Protein AF-A0A9D4RQH8-F1 (afdb_monomer_lite)

pLDDT: mean 75.41, std 9.2, range [41.84, 87.94]

Sequence (97 aa):
MNLVLNIPNDHIINLVLNIPNDHIMNLVLNIPNDHIMNLVLNIPNDHIMNLVLNIPNDHIMNLVLNIPNDHIVSSLALNIPNDHIMNLVLNIPNDHK

Secondary structure (DSSP, 8-state):
-EEEEE---SEEEEEEEE---SEEEEEEEE--EEEEEEEEEE--EEEEEEEEEE--EEEEEEEEEE--EEEEEEEEEEE--EEEEEEEEEE--B---

Foldseek 3Di:
DEEEDAAEDQEAAEDEEEADDADYAEYEYHYEYAEYAEYAYAYEYADYAEYHYAYAYAYYAEYHAHYAYQDHDHDYHYHYNYVDYNYYHHHYDHNPD

Structure (mmCIF, N/CA/C/O backbone):
data_AF-A0A9D4RQH8-F1
#
_entry.id   AF-A0A9D4RQH8-F1
#
loop_
_atom_site.group_PDB
_atom_site.id
_atom_site.type_symbol
_atom_site.label_atom_id
_atom_site.label_alt_id
_atom_site.label_comp_id
_atom_site.label_asym_id
_atom_site.label_entity_id
_atom_site.label_seq_id
_atom_site.pdbx_PDB_ins_code
_atom_site.Cartn_x
_atom_site.Cartn_y
_atom_site.Cartn_z
_atom_site.occupancy
_atom_site.B_iso_or_equiv
_atom_site.auth_seq_id
_atom_site.auth_comp_id
_atom_site.auth_asym_id
_atom_site.auth_atom_id
_atom_site.pdbx_PDB_model_num
ATOM 1 N N . MET A 1 1 ? -8.247 10.025 -12.969 1.00 77.38 1 MET A N 1
ATOM 2 C CA . MET A 1 1 ? -9.248 9.846 -11.884 1.00 77.38 1 MET A CA 1
ATOM 3 C C . MET A 1 1 ? -8.586 10.052 -10.522 1.00 77.38 1 MET A C 1
ATOM 5 O O . MET A 1 1 ? -7.391 9.808 -10.433 1.00 77.38 1 MET A O 1
ATOM 9 N N . ASN A 1 2 ? -9.313 10.494 -9.488 1.00 83.38 2 ASN A N 1
ATOM 10 C CA . ASN A 1 2 ? -8.812 10.493 -8.105 1.00 83.38 2 ASN A CA 1
ATOM 11 C C . ASN A 1 2 ? -9.510 9.386 -7.315 1.00 83.38 2 ASN A C 1
ATOM 13 O O . ASN A 1 2 ? -10.733 9.272 -7.399 1.00 83.38 2 ASN A O 1
ATOM 17 N N . LEU A 1 3 ? -8.749 8.599 -6.559 1.00 84.75 3 LEU A N 1
ATOM 18 C CA . LEU A 1 3 ? -9.273 7.544 -5.696 1.00 84.75 3 LEU A CA 1
ATOM 19 C C . LEU A 1 3 ? -8.753 7.739 -4.272 1.00 84.75 3 LEU A C 1
ATOM 21 O O . LEU A 1 3 ? -7.556 7.927 -4.062 1.00 84.75 3 LEU A O 1
ATOM 25 N N . VAL A 1 4 ? -9.665 7.690 -3.303 1.00 87.94 4 VAL A N 1
ATOM 26 C CA . VAL A 1 4 ? -9.347 7.770 -1.875 1.00 87.94 4 VAL A CA 1
ATOM 27 C C . VAL A 1 4 ? -10.012 6.594 -1.173 1.00 87.94 4 VAL A C 1
ATOM 29 O O . VAL A 1 4 ? -11.222 6.413 -1.305 1.00 87.94 4 VAL A O 1
ATOM 32 N N . LEU A 1 5 ? -9.232 5.810 -0.430 1.00 86.19 5 LEU A N 1
ATOM 33 C CA . LEU A 1 5 ? -9.735 4.706 0.386 1.00 86.19 5 LEU A CA 1
ATOM 34 C C . LEU A 1 5 ? -9.283 4.889 1.837 1.00 86.19 5 LEU A C 1
ATOM 36 O O . LEU A 1 5 ? -8.108 5.158 2.095 1.00 86.19 5 LEU A O 1
ATOM 40 N N . ASN A 1 6 ? -10.217 4.725 2.773 1.00 87.88 6 ASN A N 1
ATOM 41 C CA . ASN A 1 6 ? -9.954 4.783 4.206 1.00 87.88 6 ASN A CA 1
ATOM 42 C C . ASN A 1 6 ? -10.465 3.499 4.862 1.00 87.88 6 ASN A C 1
ATOM 44 O O . ASN A 1 6 ? -11.649 3.186 4.739 1.00 87.88 6 ASN A O 1
ATOM 48 N N . ILE A 1 7 ? -9.579 2.764 5.531 1.00 83.94 7 ILE A N 1
ATOM 49 C CA . ILE A 1 7 ? -9.895 1.479 6.166 1.00 83.94 7 ILE A CA 1
ATOM 50 C C . ILE A 1 7 ? -9.426 1.529 7.625 1.00 83.94 7 ILE A C 1
ATOM 52 O O . ILE A 1 7 ? -8.319 1.081 7.909 1.00 83.94 7 ILE A O 1
ATOM 56 N N . PRO A 1 8 ? -10.229 2.103 8.537 1.00 81.88 8 PRO A N 1
ATOM 57 C CA . PRO A 1 8 ? -9.929 2.088 9.965 1.00 81.88 8 PRO A CA 1
ATOM 58 C C . PRO A 1 8 ? -10.384 0.770 10.604 1.00 81.88 8 PRO A C 1
ATOM 60 O O . PRO A 1 8 ? -11.538 0.366 10.423 1.00 81.88 8 PRO A O 1
ATOM 63 N N . ASN A 1 9 ? -9.503 0.104 11.349 1.00 78.56 9 ASN A N 1
ATOM 64 C CA . ASN A 1 9 ? -9.827 -1.091 12.130 1.00 78.56 9 ASN A CA 1
ATOM 65 C C . ASN A 1 9 ? -8.747 -1.391 13.187 1.00 78.56 9 ASN A C 1
ATOM 67 O O . ASN A 1 9 ? -7.571 -1.424 12.866 1.00 78.56 9 ASN A O 1
ATOM 71 N N . ASP A 1 10 ? -9.114 -1.734 14.417 1.00 72.06 10 ASP A N 1
ATOM 72 C CA . ASP A 1 10 ? -8.122 -2.007 15.469 1.00 72.06 10 ASP A CA 1
ATOM 73 C C . ASP A 1 10 ? -7.189 -3.179 15.092 1.00 72.06 10 ASP A C 1
ATOM 75 O O . ASP A 1 10 ? -5.982 -3.130 15.317 1.00 72.06 10 ASP A O 1
ATOM 79 N N . HIS A 1 11 ? -7.728 -4.234 14.464 1.00 80.44 11 HIS A N 1
ATOM 80 C CA . HIS A 1 11 ? -6.958 -5.428 14.099 1.00 80.44 11 HIS A CA 1
ATOM 81 C C . HIS A 1 11 ? -7.302 -5.936 12.695 1.00 80.44 11 HIS A C 1
ATOM 83 O O . HIS A 1 11 ? -8.440 -6.317 12.407 1.00 80.44 11 HIS A O 1
ATOM 89 N N . ILE A 1 12 ? -6.291 -6.045 11.831 1.00 80.56 12 ILE A N 1
ATOM 90 C CA . ILE A 1 12 ? -6.406 -6.672 10.511 1.00 80.56 12 ILE A CA 1
ATOM 91 C C . ILE A 1 12 ? -5.515 -7.908 10.448 1.00 80.56 12 ILE A C 1
ATOM 93 O O . ILE A 1 12 ? -4.291 -7.834 10.520 1.00 80.56 12 ILE A O 1
ATOM 97 N N . ILE A 1 13 ? -6.133 -9.068 10.228 1.00 80.06 13 ILE A N 1
ATOM 98 C CA . ILE A 1 13 ? -5.379 -10.304 9.999 1.00 80.06 13 ILE A CA 1
ATOM 99 C C . ILE A 1 13 ? -4.736 -10.257 8.607 1.00 80.06 13 ILE A C 1
ATOM 101 O O . ILE A 1 13 ? -3.517 -10.276 8.496 1.00 80.06 13 ILE A O 1
ATOM 105 N N . ASN A 1 14 ? -5.542 -10.114 7.554 1.00 84.44 14 ASN A N 1
ATOM 106 C CA . ASN A 1 14 ? -5.069 -9.948 6.181 1.00 84.4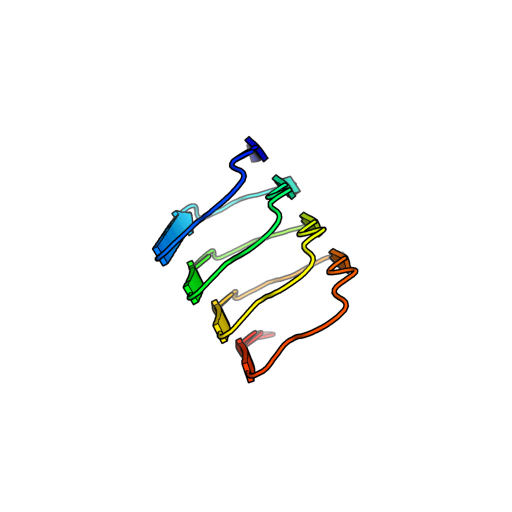4 14 ASN A CA 1
ATOM 107 C C . ASN A 1 14 ? -5.877 -8.851 5.486 1.00 84.44 14 ASN A C 1
ATOM 109 O O . ASN A 1 14 ? -7.107 -8.896 5.496 1.00 84.44 14 ASN A O 1
ATOM 113 N N . LEU A 1 15 ? -5.193 -7.928 4.816 1.00 84.50 15 LEU A N 1
ATOM 114 C CA . LEU A 1 15 ? -5.804 -6.977 3.894 1.00 84.50 15 LEU A CA 1
ATO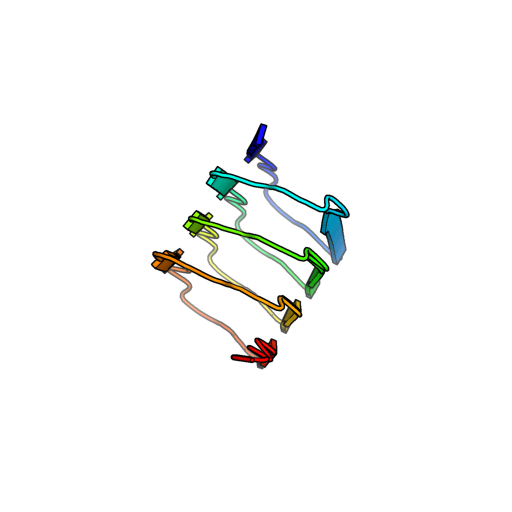M 115 C C . LEU A 1 15 ? -5.119 -7.084 2.536 1.00 84.50 15 LEU A C 1
ATOM 117 O O . LEU A 1 15 ? -3.902 -6.951 2.428 1.00 84.50 15 LEU A O 1
ATOM 121 N N . VAL A 1 16 ? -5.922 -7.335 1.503 1.00 86.69 16 VAL A N 1
ATOM 122 C CA . VAL A 1 16 ? -5.474 -7.363 0.112 1.00 86.69 16 VAL A CA 1
ATOM 123 C C . VAL A 1 16 ? -6.264 -6.325 -0.662 1.00 86.69 16 VAL A C 1
ATOM 125 O O . VAL A 1 16 ? -7.493 -6.366 -0.686 1.00 86.69 16 VAL A O 1
ATOM 128 N N . LEU A 1 17 ? -5.555 -5.401 -1.298 1.00 83.62 17 LEU A N 1
ATOM 129 C CA . LEU A 1 17 ? -6.139 -4.362 -2.133 1.00 83.62 17 LEU A CA 1
ATOM 130 C C . LEU A 1 17 ? -5.580 -4.482 -3.543 1.00 83.62 17 LEU A C 1
ATOM 132 O O . LEU A 1 17 ? -4.367 -4.468 -3.735 1.00 83.62 17 LEU A O 1
ATOM 136 N N . ASN A 1 18 ? -6.481 -4.596 -4.518 1.00 83.75 18 ASN A N 1
ATOM 137 C CA . ASN A 1 18 ? -6.146 -4.572 -5.935 1.00 83.75 18 ASN A CA 1
ATOM 138 C C . ASN A 1 18 ? -6.870 -3.396 -6.586 1.00 83.75 18 ASN A C 1
ATOM 140 O O . ASN A 1 18 ? -8.101 -3.344 -6.557 1.00 83.75 18 ASN A O 1
ATOM 144 N N . ILE A 1 19 ? -6.116 -2.456 -7.147 1.00 77.56 19 ILE A N 1
ATOM 145 C CA . ILE A 1 19 ? -6.662 -1.242 -7.760 1.00 77.56 19 ILE A CA 1
ATOM 146 C C . ILE A 1 19 ? -6.261 -1.236 -9.238 1.00 77.56 19 ILE A C 1
ATOM 148 O O . ILE A 1 19 ? -5.223 -0.668 -9.559 1.00 77.56 19 ILE A O 1
ATOM 152 N N . PRO A 1 20 ? -7.041 -1.886 -10.123 1.00 70.44 20 PRO A N 1
ATOM 153 C CA . PRO A 1 20 ? -6.788 -1.869 -11.561 1.00 70.44 20 PRO A CA 1
ATOM 154 C C . PRO A 1 20 ? -7.410 -0.620 -12.200 1.00 70.44 20 PRO A C 1
ATOM 156 O O . PRO A 1 20 ? -8.631 -0.446 -12.144 1.00 70.44 20 PRO A O 1
ATOM 159 N N . ASN A 1 21 ? -6.593 0.266 -12.777 1.00 68.44 21 ASN A N 1
ATOM 160 C CA . ASN A 1 21 ? -7.065 1.407 -13.563 1.00 68.44 21 ASN A CA 1
ATOM 161 C C . ASN A 1 21 ? -5.959 2.049 -14.425 1.00 68.44 21 ASN A C 1
ATOM 163 O O . ASN A 1 21 ? -4.961 2.535 -13.902 1.00 68.44 21 ASN A O 1
ATOM 167 N N . ASP A 1 22 ? -6.197 2.192 -15.724 1.00 64.75 22 ASP A N 1
ATOM 168 C CA . ASP A 1 22 ? -5.185 2.649 -16.689 1.00 64.75 22 ASP A CA 1
ATOM 169 C C . ASP A 1 22 ? -4.673 4.083 -16.401 1.00 64.75 22 ASP A C 1
ATOM 171 O O . ASP A 1 22 ? -3.513 4.411 -16.661 1.00 64.75 22 ASP A O 1
ATOM 175 N N . HIS A 1 23 ? -5.505 4.954 -15.800 1.00 72.44 23 HIS A N 1
ATOM 176 C CA . HIS A 1 23 ? -5.150 6.359 -15.539 1.00 72.44 23 HIS A CA 1
ATOM 177 C C . HIS A 1 23 ? -5.635 6.905 -14.181 1.00 72.44 23 HIS A C 1
ATOM 179 O O . HIS A 1 23 ? -6.733 7.480 -14.043 1.00 72.44 23 HIS A O 1
ATOM 185 N N . ILE A 1 24 ? -4.761 6.856 -13.172 1.00 73.38 24 ILE A N 1
ATOM 186 C CA . ILE A 1 24 ? -4.991 7.498 -11.871 1.00 73.38 24 ILE A CA 1
ATOM 187 C C . ILE A 1 24 ? -4.136 8.763 -11.740 1.00 73.38 24 ILE A C 1
ATOM 189 O O . ILE A 1 24 ? -2.916 8.742 -11.832 1.00 73.38 24 ILE A O 1
ATOM 193 N N . MET A 1 25 ? -4.790 9.894 -11.473 1.00 76.06 25 MET A N 1
ATOM 194 C CA . MET A 1 25 ? -4.087 11.144 -11.185 1.00 76.06 25 MET A CA 1
ATOM 195 C C . MET A 1 25 ? -3.570 11.123 -9.747 1.00 76.06 25 MET A C 1
ATOM 197 O O . MET A 1 25 ? -2.372 11.226 -9.524 1.00 76.06 25 MET A O 1
ATOM 201 N N . ASN A 1 26 ? -4.459 10.909 -8.775 1.00 81.88 26 ASN A N 1
ATOM 202 C CA . ASN A 1 26 ? -4.079 10.789 -7.371 1.00 81.88 26 ASN A CA 1
ATOM 203 C C . ASN A 1 26 ? -4.718 9.544 -6.751 1.00 81.88 26 ASN A C 1
ATOM 205 O O . ASN A 1 26 ? -5.943 9.390 -6.791 1.00 81.88 26 ASN A O 1
ATOM 209 N N . LEU A 1 27 ? -3.895 8.696 -6.140 1.00 82.75 27 LEU A N 1
ATOM 210 C CA . LEU A 1 27 ? -4.334 7.611 -5.270 1.00 82.75 27 LEU A CA 1
ATOM 211 C C . LEU A 1 27 ? -3.903 7.914 -3.837 1.00 82.75 27 LEU A C 1
ATOM 213 O O . LEU A 1 27 ? -2.715 8.091 -3.576 1.00 82.75 27 LEU A O 1
ATOM 217 N N . VAL A 1 28 ? -4.867 7.961 -2.917 1.00 85.62 28 VAL A N 1
ATOM 218 C CA . VAL A 1 28 ? -4.609 8.106 -1.481 1.00 85.62 28 VAL A CA 1
ATOM 219 C C . VAL A 1 28 ? -5.187 6.908 -0.742 1.00 85.62 28 VAL A C 1
ATOM 221 O O . VAL A 1 28 ? -6.384 6.631 -0.830 1.00 85.62 28 VAL A O 1
ATOM 224 N N . LEU A 1 29 ? -4.337 6.216 0.008 1.00 84.19 29 LEU A N 1
ATOM 225 C CA . LEU A 1 29 ? -4.722 5.087 0.841 1.00 84.19 29 LEU A CA 1
ATOM 226 C C . LEU A 1 29 ? -4.382 5.389 2.301 1.00 84.19 29 LEU A C 1
ATOM 228 O O . LEU A 1 29 ? -3.225 5.665 2.613 1.00 84.19 29 LEU A O 1
ATOM 232 N N . ASN A 1 30 ? -5.383 5.337 3.179 1.00 85.94 30 ASN A N 1
ATOM 233 C CA . ASN A 1 30 ? -5.209 5.530 4.615 1.00 85.94 30 ASN A CA 1
ATOM 234 C C . ASN A 1 30 ? -5.704 4.297 5.379 1.00 85.94 30 ASN A C 1
ATOM 236 O O . ASN A 1 30 ? -6.877 3.933 5.283 1.00 85.94 30 ASN A O 1
ATOM 240 N N . ILE A 1 31 ? -4.806 3.647 6.115 1.00 81.12 31 ILE A N 1
ATOM 241 C CA . ILE A 1 31 ? -5.098 2.428 6.879 1.00 81.12 31 ILE A CA 1
ATOM 242 C C . ILE A 1 31 ? -4.565 2.618 8.308 1.00 81.12 31 ILE A C 1
ATOM 244 O O . ILE A 1 31 ? -3.454 2.177 8.588 1.00 81.12 31 ILE A O 1
ATOM 248 N N . PRO A 1 32 ? -5.293 3.340 9.179 1.00 77.94 32 PRO A N 1
ATOM 249 C CA . PRO A 1 32 ? -4.916 3.514 10.578 1.00 77.94 32 PRO A CA 1
ATOM 250 C C . PRO A 1 32 ? -5.438 2.352 11.437 1.00 77.94 32 PRO A C 1
ATOM 252 O O . PRO A 1 32 ? -6.651 2.253 11.632 1.00 77.94 32 PRO A O 1
ATOM 255 N N . ASN A 1 33 ? -4.541 1.508 11.951 1.00 74.06 33 ASN A N 1
ATOM 256 C CA . ASN A 1 33 ? -4.865 0.313 12.740 1.00 74.06 33 ASN A CA 1
ATOM 257 C C . ASN A 1 33 ? -3.824 0.061 13.838 1.00 74.06 33 ASN A C 1
ATOM 259 O O . ASN A 1 33 ? -2.659 0.373 13.649 1.00 74.06 33 ASN A O 1
ATOM 263 N N . ASP A 1 34 ? -4.165 -0.651 14.911 1.00 67.19 34 ASP A N 1
ATOM 264 C CA . ASP A 1 34 ? -3.144 -1.014 15.902 1.00 67.19 34 ASP A CA 1
ATOM 265 C C . ASP A 1 34 ? -2.247 -2.129 15.344 1.00 67.19 34 ASP A C 1
ATOM 267 O O . ASP A 1 34 ? -1.016 -2.039 15.382 1.00 67.19 34 ASP A O 1
ATOM 271 N N . HIS A 1 35 ? -2.833 -3.209 14.812 1.00 75.31 35 HIS A N 1
ATOM 272 C CA . HIS A 1 35 ? -2.081 -4.396 14.380 1.00 75.31 35 HIS A CA 1
ATOM 273 C C . HIS A 1 35 ? -2.500 -4.894 12.991 1.00 75.31 35 HIS A C 1
ATOM 275 O O . HIS A 1 35 ? -3.676 -5.167 12.732 1.00 75.31 35 HIS A O 1
ATOM 281 N N . ILE A 1 36 ? -1.516 -5.114 12.111 1.00 79.56 36 ILE A N 1
ATOM 282 C CA . ILE A 1 36 ? -1.695 -5.794 10.825 1.00 79.56 36 ILE A CA 1
ATOM 283 C C . ILE A 1 36 ? -0.764 -7.002 10.713 1.00 79.56 36 ILE A C 1
ATOM 285 O O . ILE A 1 36 ? 0.458 -6.881 10.785 1.00 79.56 36 ILE A O 1
ATOM 289 N N . MET A 1 37 ? -1.334 -8.179 10.456 1.00 80.19 37 MET A N 1
ATOM 290 C CA . MET A 1 37 ? -0.533 -9.379 10.198 1.00 80.19 37 MET A CA 1
ATOM 291 C C . MET A 1 37 ? 0.048 -9.358 8.778 1.00 80.19 37 MET A C 1
ATOM 293 O O . MET A 1 37 ? 1.266 -9.360 8.617 1.00 80.19 37 MET A O 1
ATOM 297 N N . ASN A 1 38 ? -0.801 -9.259 7.749 1.00 83.69 38 ASN A N 1
ATOM 298 C CA . ASN A 1 38 ? -0.355 -9.093 6.364 1.00 83.69 38 ASN A CA 1
ATOM 299 C C . ASN A 1 38 ? -1.129 -7.990 5.634 1.00 83.69 38 ASN A C 1
ATOM 301 O O . ASN A 1 38 ? -2.361 -8.013 5.578 1.00 83.69 38 ASN A O 1
ATOM 305 N N . LEU A 1 39 ? -0.396 -7.085 4.990 1.00 83.88 39 LEU A N 1
ATOM 306 C CA . LEU A 1 39 ? -0.930 -6.120 4.035 1.00 83.88 39 LEU A CA 1
ATOM 307 C C . LEU A 1 39 ? -0.306 -6.360 2.663 1.00 83.88 39 LEU A C 1
ATOM 309 O O . LEU A 1 39 ? 0.913 -6.306 2.512 1.00 83.88 39 LEU A O 1
ATOM 313 N N . VAL A 1 40 ? -1.151 -6.599 1.664 1.00 86.00 40 VAL A N 1
ATOM 314 C CA . VAL A 1 40 ? -0.744 -6.705 0.262 1.00 86.00 40 VAL A CA 1
ATOM 315 C C . VAL A 1 40 ? -1.489 -5.656 -0.547 1.00 86.00 40 VAL A C 1
ATOM 317 O O . VAL A 1 40 ? -2.717 -5.672 -0.630 1.00 86.00 40 VAL A O 1
ATOM 320 N N . LEU A 1 41 ? -0.741 -4.752 -1.167 1.00 82.69 41 LEU A N 1
ATOM 321 C CA . LEU A 1 41 ? -1.274 -3.750 -2.075 1.00 82.69 41 LEU A CA 1
ATOM 322 C C . LEU A 1 41 ? -0.714 -4.002 -3.473 1.00 82.69 41 LEU A C 1
ATOM 324 O O . LEU A 1 41 ? 0.499 -3.971 -3.673 1.00 82.69 41 LEU A O 1
ATOM 328 N N . ASN A 1 42 ? -1.610 -4.250 -4.425 1.00 83.19 42 ASN A N 1
ATOM 329 C CA . ASN A 1 42 ? -1.290 -4.406 -5.834 1.00 83.19 42 ASN A CA 1
ATOM 330 C C . ASN A 1 42 ? -1.975 -3.296 -6.633 1.00 83.19 42 ASN A C 1
ATOM 332 O O . ASN A 1 42 ? -3.202 -3.176 -6.629 1.00 83.19 42 ASN A O 1
ATOM 336 N N . ILE A 1 43 ? -1.180 -2.475 -7.306 1.00 75.31 43 ILE A N 1
ATOM 337 C CA . ILE A 1 43 ? -1.675 -1.367 -8.120 1.00 75.31 43 ILE A CA 1
ATOM 338 C C . ILE A 1 43 ? -1.053 -1.499 -9.514 1.00 75.31 43 ILE A C 1
ATOM 340 O O . ILE A 1 43 ? -0.036 -0.864 -9.776 1.00 75.31 43 ILE A O 1
ATOM 344 N N . PRO A 1 44 ? -1.596 -2.376 -10.375 1.00 69.00 44 PRO A N 1
ATOM 345 C CA . PRO A 1 44 ? -1.135 -2.516 -11.749 1.00 69.00 44 PRO A CA 1
ATOM 346 C C . PRO A 1 44 ? -1.801 -1.446 -12.625 1.00 69.00 44 PRO A C 1
ATOM 348 O O . PRO A 1 44 ? -2.960 -1.622 -13.003 1.00 69.00 44 PRO A O 1
ATOM 351 N N . ASN A 1 45 ? -1.097 -0.345 -12.914 1.00 67.19 45 ASN A N 1
ATOM 352 C CA . ASN A 1 45 ? -1.634 0.789 -13.677 1.00 67.19 45 ASN A CA 1
ATOM 353 C C . ASN A 1 45 ? -0.622 1.330 -14.700 1.00 67.19 45 ASN A C 1
ATOM 355 O O . ASN A 1 45 ? 0.553 1.494 -14.392 1.00 67.19 45 ASN A O 1
ATOM 359 N N . ASP A 1 46 ? -1.089 1.759 -15.870 1.00 61.12 46 ASP A N 1
ATOM 360 C CA . ASP A 1 46 ? -0.200 2.332 -16.894 1.00 61.12 46 ASP A CA 1
ATOM 361 C C . ASP A 1 46 ? 0.347 3.707 -16.463 1.00 61.12 46 ASP A C 1
ATOM 363 O O . ASP A 1 46 ? 1.530 4.015 -16.633 1.00 61.12 46 ASP A O 1
ATOM 367 N N . HIS A 1 47 ? -0.503 4.535 -15.836 1.00 67.44 47 HIS A N 1
ATOM 368 C CA . HIS A 1 47 ? -0.127 5.874 -15.381 1.00 67.44 47 HIS A CA 1
ATOM 369 C C . HIS A 1 47 ? -0.657 6.206 -13.981 1.00 67.44 47 HIS A C 1
ATOM 371 O O . HIS A 1 47 ? -1.870 6.314 -13.759 1.00 67.44 47 HIS A O 1
ATOM 377 N N . ILE A 1 48 ? 0.270 6.485 -13.056 1.00 70.00 48 ILE A N 1
ATOM 378 C CA . ILE A 1 48 ? -0.019 7.130 -11.769 1.00 70.00 48 ILE A CA 1
ATOM 379 C C . ILE A 1 48 ? 0.795 8.415 -11.655 1.00 70.00 48 ILE A C 1
ATOM 381 O O . ILE A 1 48 ? 2.024 8.390 -11.682 1.00 70.00 48 ILE A O 1
ATOM 385 N N . MET A 1 49 ? 0.121 9.550 -11.479 1.00 70.00 49 MET A N 1
ATOM 386 C CA . MET A 1 49 ? 0.819 10.817 -11.233 1.00 70.00 49 MET A CA 1
ATOM 387 C C . MET A 1 49 ? 1.310 10.908 -9.783 1.00 70.00 49 MET A C 1
ATOM 389 O O . MET A 1 49 ? 2.505 11.105 -9.558 1.00 70.00 49 MET A O 1
ATOM 393 N N . ASN A 1 50 ? 0.415 10.705 -8.807 1.00 77.62 50 ASN A N 1
ATOM 394 C CA . ASN A 1 50 ? 0.760 10.703 -7.385 1.00 77.62 50 ASN A CA 1
ATOM 395 C C . ASN A 1 50 ? 0.150 9.514 -6.637 1.00 77.62 50 ASN A C 1
ATOM 397 O O . ASN A 1 50 ? -1.054 9.250 -6.731 1.00 77.62 50 ASN A O 1
ATOM 401 N N . LEU A 1 51 ? 0.978 8.860 -5.824 1.00 78.94 51 LEU A N 1
ATOM 402 C CA . LEU A 1 51 ? 0.563 7.832 -4.876 1.00 78.94 51 LEU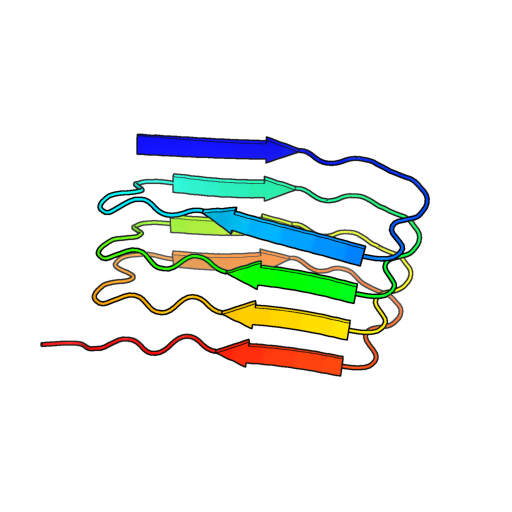 A CA 1
ATOM 403 C C . LEU A 1 51 ? 0.948 8.254 -3.459 1.00 78.94 51 LEU A C 1
ATOM 405 O O . LEU A 1 51 ? 2.122 8.487 -3.170 1.00 78.94 51 LEU A O 1
ATOM 409 N N . VAL A 1 52 ? -0.045 8.313 -2.575 1.00 83.81 52 VAL A N 1
ATOM 410 C CA . VAL A 1 52 ? 0.143 8.543 -1.143 1.00 83.81 52 VAL A CA 1
ATOM 411 C C . VAL A 1 52 ? -0.409 7.353 -0.375 1.00 83.81 52 VAL A C 1
ATOM 413 O O . VAL A 1 52 ? -1.589 7.020 -0.485 1.00 83.81 52 VAL A O 1
ATOM 416 N N . LEU A 1 53 ? 0.442 6.736 0.434 1.00 82.06 53 LEU A N 1
ATOM 417 C CA . LEU A 1 53 ? 0.076 5.648 1.326 1.00 82.06 53 LEU A CA 1
ATOM 418 C C . LEU A 1 53 ? 0.416 6.042 2.762 1.00 82.06 53 LEU A C 1
ATOM 420 O O . LEU A 1 53 ? 1.578 6.292 3.078 1.00 82.06 53 LEU A O 1
ATOM 424 N N . ASN A 1 54 ? -0.605 6.092 3.613 1.00 83.56 54 ASN A N 1
ATOM 425 C CA . ASN A 1 54 ? -0.485 6.393 5.030 1.00 83.56 54 ASN A CA 1
ATOM 426 C C . ASN A 1 54 ? -0.986 5.200 5.850 1.00 83.56 54 ASN A C 1
ATOM 428 O O . ASN A 1 54 ? -2.175 4.882 5.836 1.00 83.56 54 ASN A O 1
ATOM 432 N N . ILE A 1 55 ? -0.071 4.529 6.539 1.00 76.62 55 ILE A N 1
ATOM 433 C CA . ILE A 1 55 ? -0.367 3.360 7.368 1.00 76.62 55 ILE A CA 1
ATOM 434 C C . ILE A 1 55 ? 0.230 3.611 8.757 1.00 76.62 55 ILE A C 1
ATOM 436 O O . ILE A 1 55 ? 1.334 3.148 9.034 1.00 76.62 55 ILE A O 1
ATOM 440 N N . PRO A 1 56 ? -0.420 4.425 9.602 1.00 73.44 56 PRO A N 1
ATOM 441 C CA . PRO A 1 56 ? 0.017 4.603 10.977 1.00 73.44 56 PRO A CA 1
ATOM 442 C C . PRO A 1 56 ? -0.461 3.415 11.816 1.00 73.44 56 PRO A C 1
ATOM 444 O O . PRO A 1 56 ? -1.648 3.356 12.137 1.00 73.44 56 PRO A O 1
ATOM 447 N N . ASN A 1 57 ? 0.450 2.492 12.145 1.00 72.94 57 ASN A N 1
ATOM 448 C CA . ASN A 1 57 ? 0.146 1.330 12.980 1.00 72.94 57 ASN A CA 1
ATOM 449 C C . ASN A 1 57 ? 1.219 1.048 14.031 1.00 72.94 57 ASN A C 1
ATOM 451 O O . ASN A 1 57 ? 2.390 1.336 13.819 1.00 72.94 57 ASN A O 1
ATOM 455 N N . ASP A 1 58 ? 0.868 0.333 15.097 1.00 65.94 58 ASP A N 1
ATOM 456 C CA . ASP A 1 58 ? 1.862 -0.110 16.081 1.00 65.94 58 ASP A CA 1
ATOM 457 C C . ASP A 1 58 ? 2.687 -1.286 15.526 1.00 65.94 58 ASP A C 1
ATOM 459 O O . ASP A 1 58 ? 3.922 -1.313 15.614 1.00 65.94 58 ASP A O 1
ATOM 463 N N . HIS A 1 59 ? 2.025 -2.269 14.899 1.00 72.00 59 HIS A N 1
ATOM 464 C CA . HIS A 1 59 ? 2.664 -3.501 14.419 1.00 72.00 59 HIS A CA 1
ATOM 465 C C . HIS A 1 59 ? 2.233 -3.894 13.000 1.00 72.00 59 HIS A C 1
ATOM 467 O O . HIS A 1 59 ? 1.045 -4.039 12.711 1.00 72.00 59 HIS A O 1
ATOM 473 N N . ILE A 1 60 ? 3.210 -4.148 12.122 1.00 77.38 60 ILE A N 1
ATOM 474 C CA . ILE A 1 60 ? 3.011 -4.792 10.817 1.00 77.38 60 ILE A CA 1
ATOM 475 C C . ILE A 1 60 ? 3.953 -5.993 10.706 1.00 77.38 60 ILE A C 1
ATOM 477 O O . ILE A 1 60 ? 5.175 -5.851 10.750 1.00 77.38 60 ILE A O 1
ATOM 481 N N . MET A 1 61 ? 3.403 -7.193 10.525 1.00 78.50 61 MET A N 1
ATOM 482 C CA . MET A 1 61 ? 4.231 -8.389 10.333 1.00 78.50 61 MET A CA 1
ATOM 483 C C . MET A 1 61 ? 4.795 -8.445 8.909 1.00 78.50 61 MET A C 1
ATOM 485 O O . MET A 1 61 ? 6.011 -8.458 8.732 1.00 78.50 61 MET A O 1
ATOM 489 N N . ASN A 1 62 ? 3.934 -8.402 7.890 1.00 83.12 62 ASN A N 1
ATOM 490 C CA . ASN A 1 62 ? 4.360 -8.349 6.493 1.00 83.12 62 ASN A CA 1
ATOM 491 C C . ASN A 1 62 ? 3.635 -7.242 5.722 1.00 83.12 62 ASN A C 1
ATOM 493 O O . ASN A 1 62 ? 2.403 -7.190 5.690 1.00 83.12 62 ASN A O 1
ATOM 497 N N . LEU A 1 63 ? 4.411 -6.412 5.031 1.00 82.50 63 LEU A N 1
ATOM 498 C CA . LEU A 1 63 ? 3.928 -5.449 4.051 1.00 82.50 63 LEU A CA 1
ATOM 499 C C . LEU A 1 63 ? 4.501 -5.779 2.677 1.00 82.50 63 LEU A C 1
ATOM 501 O O . LEU A 1 63 ? 5.717 -5.803 2.492 1.00 82.50 63 LEU A O 1
ATOM 505 N N . VAL A 1 64 ? 3.617 -5.995 1.708 1.00 84.81 64 VAL A N 1
ATOM 506 C CA . VAL A 1 64 ? 3.972 -6.178 0.303 1.00 84.81 64 VAL A CA 1
ATOM 507 C C . VAL A 1 64 ? 3.283 -5.109 -0.528 1.00 84.81 64 VAL A C 1
ATOM 509 O O . VAL A 1 64 ? 2.058 -4.998 -0.543 1.00 84.81 64 VAL A O 1
ATOM 512 N N . LEU A 1 65 ? 4.088 -4.338 -1.242 1.00 80.81 65 LEU A N 1
ATOM 513 C CA . LEU A 1 65 ? 3.660 -3.289 -2.151 1.00 80.81 65 LEU A CA 1
ATOM 514 C C . LEU A 1 65 ? 4.164 -3.637 -3.546 1.00 80.81 65 LEU A C 1
ATOM 516 O O . LEU A 1 65 ? 5.370 -3.647 -3.783 1.00 80.81 65 LEU A O 1
ATOM 520 N N . ASN A 1 66 ? 3.241 -3.926 -4.457 1.00 82.12 66 ASN A N 1
ATOM 521 C CA . ASN A 1 66 ? 3.538 -4.170 -5.860 1.00 82.12 66 ASN A CA 1
ATOM 522 C C . ASN A 1 66 ? 2.851 -3.101 -6.708 1.00 82.12 66 ASN A C 1
ATOM 524 O O . ASN A 1 66 ? 1.625 -3.068 -6.814 1.00 82.12 66 ASN A O 1
ATOM 528 N N . ILE A 1 67 ? 3.650 -2.214 -7.285 1.00 74.12 67 ILE A N 1
ATOM 529 C CA . ILE A 1 67 ? 3.180 -1.103 -8.112 1.00 74.12 67 ILE A CA 1
ATOM 530 C C . ILE A 1 67 ? 3.911 -1.200 -9.455 1.00 74.12 67 ILE A C 1
ATOM 532 O O . ILE A 1 67 ? 4.862 -0.453 -9.689 1.00 74.12 67 ILE A O 1
ATOM 536 N N . PRO A 1 68 ? 3.564 -2.187 -10.299 1.00 69.00 68 PRO A N 1
ATOM 537 C CA . PRO A 1 68 ? 4.098 -2.251 -11.645 1.00 69.00 68 PRO A CA 1
ATOM 538 C C . PRO A 1 68 ? 3.418 -1.179 -12.490 1.00 69.00 68 PRO A C 1
ATOM 540 O O . PRO A 1 68 ? 2.231 -1.303 -12.787 1.00 69.00 68 PRO A O 1
ATOM 543 N N . ASN A 1 69 ? 4.174 -0.139 -12.841 1.00 64.94 69 ASN A N 1
ATOM 544 C CA . ASN A 1 69 ? 3.681 0.966 -13.648 1.00 64.94 69 ASN A CA 1
ATOM 545 C C . ASN A 1 69 ? 4.666 1.300 -14.765 1.00 64.94 69 ASN A C 1
ATOM 547 O O . ASN A 1 69 ? 5.871 1.397 -14.537 1.00 64.94 69 ASN A O 1
ATOM 551 N N . ASP A 1 70 ? 4.134 1.612 -15.941 1.00 59.09 70 ASP A N 1
ATOM 552 C CA . ASP A 1 70 ? 4.945 2.111 -17.052 1.00 59.09 70 ASP A CA 1
ATOM 553 C C . ASP A 1 70 ? 5.423 3.545 -16.758 1.00 59.09 70 ASP A C 1
ATOM 555 O O . ASP A 1 70 ? 6.565 3.915 -17.039 1.00 59.09 70 ASP A O 1
ATOM 559 N N . HIS A 1 71 ? 4.585 4.355 -16.095 1.00 58.91 71 HIS A N 1
ATOM 560 C CA . HIS A 1 71 ? 4.919 5.742 -15.781 1.00 58.91 71 HIS A CA 1
ATOM 561 C C . HIS A 1 71 ? 4.405 6.211 -14.405 1.00 58.91 71 HIS A C 1
ATOM 563 O O . HIS A 1 71 ? 3.237 6.582 -14.243 1.00 58.91 71 HIS A O 1
ATOM 569 N N . ILE A 1 72 ? 5.310 6.311 -13.420 1.00 59.34 72 ILE A N 1
ATOM 570 C CA . ILE A 1 72 ? 5.130 7.173 -12.235 1.00 59.34 72 ILE A CA 1
ATOM 571 C C . ILE A 1 72 ? 5.760 8.534 -12.538 1.00 59.34 72 ILE A C 1
ATOM 573 O O . ILE A 1 72 ? 6.980 8.648 -12.635 1.00 59.34 72 ILE A O 1
ATOM 577 N N . VAL A 1 73 ? 4.936 9.566 -12.727 1.00 53.41 73 VAL A N 1
ATOM 578 C CA . VAL A 1 73 ? 5.388 10.826 -13.355 1.00 53.41 73 VAL A CA 1
ATOM 579 C C . VAL A 1 73 ? 5.637 11.959 -12.350 1.00 53.41 73 VAL A C 1
ATOM 581 O O . VAL A 1 73 ? 6.189 12.991 -12.727 1.00 53.41 73 VAL A O 1
ATOM 584 N N . SER A 1 74 ? 5.295 11.825 -11.063 1.00 62.69 74 SER A N 1
ATOM 585 C CA . SER A 1 74 ? 5.538 12.933 -10.121 1.00 62.69 74 SER A CA 1
ATOM 586 C C . SER A 1 74 ? 5.949 12.549 -8.705 1.00 62.69 74 SER A C 1
ATOM 588 O O . SER A 1 74 ? 6.986 13.037 -8.256 1.00 62.69 74 SER A O 1
ATOM 590 N N . SER A 1 75 ? 5.195 11.723 -7.971 1.00 69.62 75 SER A N 1
ATOM 591 C CA . SER A 1 75 ? 5.579 11.431 -6.580 1.00 69.62 75 SER A CA 1
ATOM 592 C C . SER A 1 75 ? 5.017 10.133 -6.003 1.00 69.62 75 SER A C 1
ATOM 594 O O . SER A 1 75 ? 3.860 9.768 -6.220 1.00 69.62 75 SER A O 1
ATOM 596 N N . LEU A 1 76 ? 5.856 9.465 -5.208 1.00 75.69 76 LEU A N 1
ATOM 597 C CA . LEU A 1 76 ? 5.474 8.394 -4.296 1.00 75.69 76 LEU A CA 1
ATOM 598 C C . LEU A 1 76 ? 5.770 8.854 -2.868 1.00 75.69 76 LEU A C 1
ATOM 600 O O . LEU A 1 76 ? 6.924 9.122 -2.535 1.00 75.69 76 LEU A O 1
ATOM 604 N N . ALA A 1 77 ? 4.740 8.921 -2.030 1.00 79.75 77 ALA A N 1
ATOM 605 C CA . ALA A 1 77 ? 4.872 9.211 -0.610 1.00 79.75 77 ALA A CA 1
ATOM 606 C C . ALA A 1 77 ? 4.368 8.020 0.211 1.00 79.75 77 ALA A C 1
ATOM 608 O O . ALA A 1 77 ? 3.191 7.660 0.159 1.00 79.75 77 ALA A O 1
ATOM 609 N N . LEU A 1 78 ? 5.276 7.424 0.979 1.00 76.38 78 LEU A N 1
ATOM 610 C CA . LEU A 1 78 ? 4.999 6.338 1.912 1.00 76.38 78 LEU A CA 1
ATOM 611 C C . LEU A 1 78 ? 5.215 6.867 3.329 1.00 76.38 78 LEU A C 1
ATOM 613 O O . LEU A 1 78 ? 6.343 7.189 3.696 1.00 76.38 78 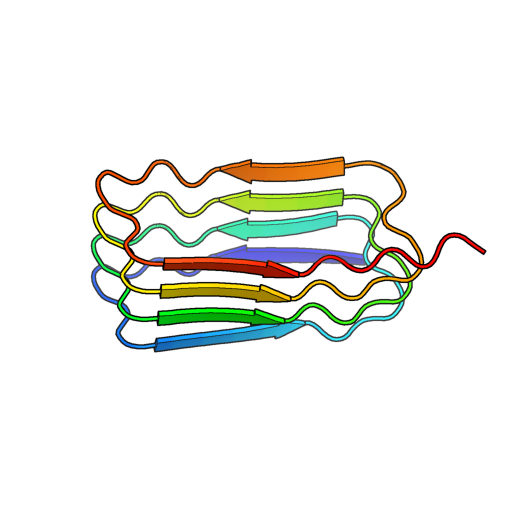LEU A O 1
ATOM 617 N N . ASN A 1 79 ? 4.144 6.962 4.111 1.00 79.31 79 ASN A N 1
ATOM 618 C CA . ASN A 1 79 ? 4.213 7.295 5.527 1.00 79.31 79 ASN A CA 1
ATOM 619 C C . ASN A 1 79 ? 3.707 6.110 6.344 1.00 79.31 79 ASN A C 1
ATOM 621 O O . ASN A 1 79 ? 2.508 5.849 6.414 1.00 79.31 79 ASN A O 1
ATOM 625 N N . ILE A 1 80 ? 4.645 5.376 6.930 1.00 72.56 80 ILE A N 1
ATOM 626 C CA . ILE A 1 80 ? 4.367 4.184 7.731 1.00 72.56 80 ILE A CA 1
ATOM 627 C C . ILE A 1 80 ? 5.059 4.386 9.081 1.00 72.56 80 ILE A C 1
ATOM 629 O O . ILE A 1 80 ? 6.129 3.817 9.314 1.00 72.56 80 ILE A O 1
ATOM 633 N N . PRO A 1 81 ? 4.547 5.298 9.928 1.00 68.75 81 PRO A N 1
ATOM 634 C CA . PRO A 1 81 ? 5.057 5.446 11.277 1.00 68.75 81 PRO A CA 1
ATOM 635 C C . PRO A 1 81 ? 4.645 4.188 12.041 1.00 68.75 81 PRO A C 1
ATOM 637 O O . PRO A 1 81 ? 3.482 4.031 12.397 1.00 68.75 81 PRO A O 1
ATOM 640 N N . ASN A 1 82 ? 5.607 3.281 12.196 1.00 65.19 82 ASN A N 1
ATOM 641 C CA . ASN A 1 82 ? 5.420 1.980 12.812 1.00 65.19 82 ASN A CA 1
ATOM 642 C C . ASN A 1 82 ? 6.521 1.714 13.828 1.00 65.19 82 ASN A C 1
ATOM 644 O O . ASN A 1 82 ? 7.701 1.872 13.507 1.00 65.19 82 ASN A O 1
ATOM 648 N N . ASP A 1 83 ? 6.137 1.211 14.998 1.00 60.75 83 ASP A N 1
ATOM 649 C CA . ASP A 1 83 ? 7.101 0.773 16.009 1.00 60.75 83 ASP A CA 1
ATOM 650 C C . ASP A 1 83 ? 7.801 -0.518 15.565 1.00 60.75 83 ASP A C 1
ATOM 652 O O . ASP A 1 83 ? 9.002 -0.694 15.785 1.00 60.75 83 ASP A O 1
ATOM 656 N N . HIS A 1 84 ? 7.076 -1.405 14.867 1.00 66.44 84 HIS A N 1
ATOM 657 C CA . HIS A 1 84 ? 7.623 -2.663 14.360 1.00 66.44 84 HIS A CA 1
ATOM 658 C C . HIS A 1 84 ? 7.090 -3.029 12.964 1.00 66.44 84 HIS A C 1
ATOM 660 O O . HIS A 1 84 ? 5.887 -3.227 12.774 1.00 66.44 84 HIS A O 1
ATOM 666 N N . ILE A 1 85 ? 8.009 -3.171 12.000 1.00 75.56 85 ILE A N 1
ATOM 667 C CA . ILE A 1 85 ? 7.792 -3.844 10.709 1.00 75.56 85 ILE A CA 1
ATOM 668 C C . ILE A 1 85 ? 8.754 -5.028 10.641 1.00 75.56 85 ILE A C 1
ATOM 670 O O . ILE A 1 85 ? 9.965 -4.824 10.708 1.00 75.56 85 ILE A O 1
ATOM 674 N N . MET A 1 86 ? 8.237 -6.253 10.508 1.00 81.31 86 MET A N 1
ATOM 675 C CA . MET A 1 86 ? 9.096 -7.441 10.397 1.00 81.31 86 MET A CA 1
ATOM 676 C C . MET A 1 86 ? 9.599 -7.655 8.970 1.00 81.31 86 MET A C 1
ATOM 678 O O . MET A 1 86 ? 10.803 -7.786 8.770 1.00 81.31 86 MET A O 1
ATOM 682 N N . ASN A 1 87 ? 8.709 -7.631 7.974 1.00 82.88 87 ASN A N 1
ATOM 683 C CA . ASN A 1 87 ? 9.090 -7.717 6.567 1.00 82.88 87 ASN A CA 1
ATOM 684 C C . ASN A 1 87 ? 8.426 -6.627 5.727 1.00 82.88 87 ASN A C 1
ATOM 686 O O . ASN A 1 87 ? 7.208 -6.435 5.769 1.00 82.88 87 ASN A O 1
ATOM 690 N N . LEU A 1 88 ? 9.239 -5.981 4.893 1.00 82.50 88 LEU A N 1
ATOM 691 C CA . LEU A 1 88 ? 8.810 -5.032 3.877 1.00 82.50 88 LEU A CA 1
ATOM 692 C C . LEU A 1 88 ? 9.327 -5.486 2.514 1.00 82.50 88 LEU A C 1
ATOM 694 O O . LEU A 1 88 ? 10.532 -5.625 2.314 1.00 82.50 88 LEU A O 1
ATOM 698 N N . VAL A 1 89 ? 8.411 -5.669 1.570 1.00 84.06 89 VAL A N 1
ATOM 699 C CA . VAL A 1 89 ? 8.726 -5.907 0.163 1.00 84.06 89 VAL A CA 1
ATOM 700 C C . VAL A 1 89 ? 8.093 -4.798 -0.658 1.00 84.06 89 VAL A C 1
ATOM 702 O O . VAL A 1 89 ? 6.874 -4.629 -0.653 1.00 84.06 89 VAL A O 1
ATOM 705 N N . LEU A 1 90 ? 8.930 -4.055 -1.377 1.00 79.56 90 LEU A N 1
ATOM 706 C CA . LEU A 1 90 ? 8.507 -3.014 -2.302 1.00 79.56 90 LEU A CA 1
ATOM 707 C C . LEU A 1 90 ? 9.000 -3.372 -3.701 1.00 79.56 90 LEU A C 1
ATOM 709 O O . LEU A 1 90 ? 10.204 -3.467 -3.927 1.00 79.56 90 LEU A O 1
ATOM 713 N N . ASN A 1 91 ? 8.068 -3.566 -4.628 1.00 80.75 91 ASN A N 1
ATOM 714 C CA . ASN A 1 91 ? 8.355 -3.800 -6.033 1.00 80.75 91 ASN A CA 1
ATOM 715 C C . ASN A 1 91 ? 7.704 -2.700 -6.872 1.00 80.75 91 ASN A C 1
ATOM 717 O O . ASN A 1 91 ? 6.480 -2.643 -6.991 1.00 80.75 91 ASN A O 1
ATOM 721 N N . IL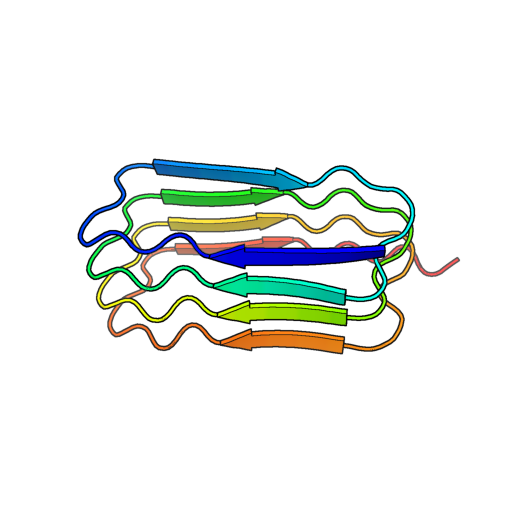E A 1 92 ? 8.538 -1.821 -7.426 1.00 72.88 92 ILE A N 1
ATOM 722 C CA . ILE A 1 92 ? 8.124 -0.722 -8.303 1.00 72.88 92 ILE A CA 1
ATOM 723 C C . ILE A 1 92 ? 8.980 -0.791 -9.571 1.00 72.88 92 ILE A C 1
ATOM 725 O O . ILE A 1 92 ? 9.982 -0.079 -9.681 1.00 72.88 92 ILE A O 1
ATOM 729 N N . PRO A 1 93 ? 8.670 -1.700 -10.505 1.00 68.38 93 PRO A N 1
ATOM 730 C CA . PRO A 1 93 ? 9.281 -1.649 -11.820 1.00 68.38 93 PRO A CA 1
ATOM 731 C C . PRO A 1 93 ? 8.719 -0.426 -12.558 1.00 68.38 93 PRO A C 1
ATOM 733 O O . PRO A 1 93 ? 7.507 -0.312 -12.712 1.00 68.38 93 PRO A O 1
ATOM 73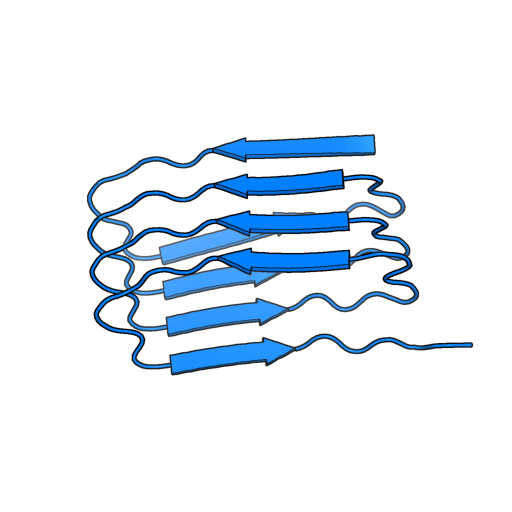6 N N . ASN A 1 94 ? 9.610 0.482 -12.962 1.00 62.31 94 ASN A N 1
ATOM 737 C CA . ASN A 1 94 ? 9.317 1.597 -13.863 1.00 62.31 94 ASN A CA 1
ATOM 738 C C . ASN A 1 94 ? 9.939 1.266 -15.223 1.00 62.31 94 ASN A C 1
ATOM 740 O O . ASN A 1 94 ? 11.165 1.340 -15.365 1.00 62.31 94 ASN A O 1
ATOM 744 N N . ASP A 1 95 ? 9.121 0.948 -16.221 1.00 55.41 95 ASP A N 1
ATOM 745 C CA . ASP A 1 95 ? 9.590 0.836 -17.603 1.00 55.41 95 ASP A CA 1
ATOM 746 C C . ASP A 1 95 ? 9.569 2.227 -18.252 1.00 55.41 95 ASP A C 1
ATOM 748 O O . ASP A 1 95 ? 8.640 2.621 -18.949 1.00 55.41 95 ASP A O 1
ATOM 752 N N . HIS A 1 96 ? 10.635 3.003 -18.029 1.00 48.62 96 HIS A N 1
ATOM 753 C CA . HIS A 1 96 ? 10.880 4.213 -18.814 1.00 48.62 96 HIS A CA 1
ATOM 754 C C . HIS A 1 96 ? 11.238 3.819 -20.257 1.00 48.62 96 HIS A C 1
ATOM 756 O O . HIS A 1 96 ? 12.409 3.582 -20.566 1.00 48.62 96 HIS A O 1
ATOM 762 N N . LYS A 1 97 ? 10.242 3.751 -21.142 1.00 41.84 97 LYS A N 1
ATOM 763 C CA . LYS A 1 97 ? 10.445 3.891 -22.591 1.00 41.84 97 LYS A CA 1
ATOM 764 C C . LYS A 1 97 ? 10.130 5.305 -23.052 1.00 41.84 97 LYS A C 1
ATOM 766 O O . LYS A 1 97 ? 9.151 5.893 -22.542 1.00 41.84 97 LYS A O 1
#

Radius of gyration: 13.23 Å; chains: 1; bounding box: 21×23×39 Å

Organism: Dreissena polymorpha (NCBI:txid45954)